Protein AF-A0A7W1S392-F1 (afdb_monomer_lite)

Sequence (76 aa):
MNELVLHVTDEQQARLEQQARLHGFDTPNDYLLSLIEEDEPTKEDLLTGFREGWAAAMTGDTIPASKLREFIESDE

Radius of gyration: 20.41 Å; chains: 1; bounding box: 40×21×50 Å

Foldseek 3Di:
DDDDDDDDDPVVLVVLQVVCVVVPHPDSVVVVVVVVVPDDDDPVNVVVVVVVVVVCVVVVVDDPPVCVVVVVVVVD

Structure (mmCIF, N/CA/C/O backbone):
data_AF-A0A7W1S392-F1
#
_entry.id   AF-A0A7W1S392-F1
#
loop_
_atom_site.group_PDB
_atom_site.id
_atom_site.type_symbol
_atom_site.label_atom_id
_atom_site.label_alt_id
_atom_site.label_comp_id
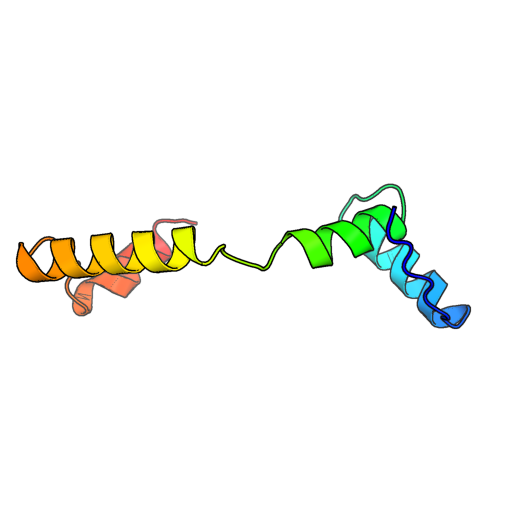_atom_site.label_asym_id
_atom_site.label_entity_id
_atom_site.label_seq_id
_atom_site.pdbx_PDB_ins_code
_atom_site.Cartn_x
_atom_site.Cartn_y
_atom_site.Cartn_z
_atom_site.occupancy
_atom_site.B_iso_or_equiv
_atom_site.auth_seq_id
_atom_site.auth_comp_id
_atom_site.auth_asym_id
_atom_site.auth_atom_id
_atom_site.pdbx_PDB_model_num
ATOM 1 N N . MET A 1 1 ? -10.343 3.162 -23.391 1.00 43.09 1 MET A N 1
ATOM 2 C CA . MET A 1 1 ? -9.007 2.645 -23.039 1.00 43.09 1 MET A CA 1
ATOM 3 C C . MET A 1 1 ? -8.168 3.860 -22.720 1.00 43.09 1 MET A C 1
ATOM 5 O O . MET A 1 1 ? -8.013 4.690 -23.606 1.00 43.09 1 MET A O 1
ATOM 9 N N . ASN A 1 2 ? -7.757 4.020 -21.464 1.00 68.69 2 ASN A N 1
ATOM 10 C CA . ASN A 1 2 ? -6.842 5.088 -21.073 1.00 68.69 2 ASN A CA 1
ATOM 11 C C . ASN A 1 2 ? -5.433 4.504 -21.124 1.00 68.69 2 ASN A C 1
ATOM 13 O O . ASN A 1 2 ? -5.187 3.466 -20.521 1.00 68.69 2 ASN A O 1
ATOM 17 N N . GLU A 1 3 ? -4.552 5.138 -21.884 1.00 79.12 3 GLU A N 1
ATOM 18 C CA . GLU A 1 3 ? -3.158 4.733 -22.043 1.00 79.12 3 GLU A CA 1
ATOM 19 C C . GLU A 1 3 ? -2.281 5.766 -21.332 1.00 79.12 3 GLU A C 1
ATOM 21 O O . GLU A 1 3 ? -2.426 6.968 -21.568 1.00 79.12 3 GLU A O 1
ATOM 26 N N . LEU A 1 4 ? -1.405 5.306 -20.436 1.00 79.19 4 LEU A N 1
ATOM 27 C CA . LEU A 1 4 ? -0.411 6.143 -19.769 1.00 79.19 4 LEU A CA 1
ATOM 28 C C . LEU A 1 4 ? 0.957 5.855 -20.387 1.00 79.19 4 LEU A C 1
ATOM 30 O O . LEU A 1 4 ? 1.483 4.754 -20.252 1.00 79.19 4 LEU A O 1
ATOM 34 N N . VAL A 1 5 ? 1.541 6.855 -21.046 1.00 86.56 5 VAL A N 1
ATOM 35 C CA . VAL A 1 5 ? 2.888 6.757 -21.621 1.00 86.56 5 VAL A CA 1
ATOM 36 C C . VAL A 1 5 ? 3.874 7.454 -20.688 1.00 86.56 5 VAL A C 1
ATOM 38 O O . VAL A 1 5 ? 3.777 8.660 -20.463 1.00 86.56 5 VAL A O 1
ATOM 41 N N . LEU A 1 6 ? 4.830 6.695 -20.151 1.00 84.44 6 LEU A N 1
ATOM 42 C CA . LEU A 1 6 ? 5.909 7.211 -19.310 1.00 84.44 6 LEU A CA 1
ATOM 43 C C . LEU A 1 6 ? 7.203 7.293 -20.120 1.00 84.44 6 LEU A C 1
ATOM 45 O O . LEU A 1 6 ? 7.662 6.302 -20.683 1.00 84.44 6 LEU A O 1
ATOM 49 N N . HIS A 1 7 ? 7.819 8.473 -20.147 1.00 90.56 7 HIS A N 1
ATOM 50 C CA . HIS A 1 7 ? 9.154 8.648 -20.708 1.00 90.56 7 HIS A CA 1
ATOM 51 C C . HIS A 1 7 ? 10.187 8.484 -19.594 1.00 90.56 7 HIS A C 1
ATOM 53 O O . HIS A 1 7 ? 10.293 9.335 -18.712 1.00 90.56 7 HIS A O 1
ATOM 59 N N . VAL A 1 8 ? 10.936 7.387 -19.643 1.00 90.00 8 VAL A N 1
ATOM 60 C CA . VAL A 1 8 ? 11.995 7.055 -18.684 1.00 90.00 8 VAL A CA 1
ATOM 61 C C . VAL A 1 8 ? 13.337 6.938 -19.401 1.00 90.00 8 VAL A C 1
ATOM 63 O O . VAL A 1 8 ? 13.386 6.712 -20.609 1.00 90.00 8 VAL A O 1
ATOM 66 N N . THR A 1 9 ? 14.433 7.120 -18.669 1.00 95.75 9 THR A N 1
ATOM 67 C CA . THR A 1 9 ? 15.784 6.857 -19.182 1.00 95.75 9 THR A CA 1
ATOM 68 C C . THR A 1 9 ? 16.095 5.359 -19.178 1.00 95.75 9 THR A C 1
ATOM 70 O O . THR A 1 9 ? 15.476 4.593 -18.437 1.00 95.75 9 THR A O 1
ATOM 73 N N . ASP A 1 10 ? 17.115 4.943 -19.932 1.00 94.19 10 ASP A N 1
ATOM 74 C CA . ASP A 1 10 ? 17.574 3.544 -19.963 1.00 94.19 10 ASP A CA 1
ATOM 75 C C . ASP A 1 10 ? 17.959 3.023 -18.563 1.00 94.19 10 ASP A C 1
ATOM 77 O O . ASP A 1 10 ? 17.673 1.881 -18.204 1.00 94.19 10 ASP A O 1
ATOM 81 N N . GLU A 1 11 ? 18.564 3.877 -17.730 1.00 94.94 11 GLU A N 1
ATOM 82 C CA . GLU A 1 11 ? 18.914 3.543 -16.343 1.00 94.94 11 GLU A CA 1
ATOM 83 C C . GLU A 1 11 ? 17.665 3.313 -15.478 1.00 94.94 11 GLU A C 1
ATOM 85 O O . GLU A 1 11 ? 17.601 2.365 -14.692 1.00 94.94 11 GLU A O 1
ATOM 90 N N . GLN A 1 12 ? 16.647 4.162 -15.637 1.00 92.50 12 GLN A N 1
ATOM 91 C CA . GLN A 1 12 ? 15.379 4.024 -14.924 1.00 92.50 12 GLN A CA 1
ATOM 92 C C . GLN A 1 12 ? 14.630 2.766 -15.363 1.00 92.50 12 GLN A C 1
ATOM 94 O O . GLN A 1 12 ? 14.095 2.056 -14.512 1.00 92.50 12 GLN A O 1
ATOM 99 N N . GLN A 1 13 ? 14.644 2.452 -16.659 1.00 93.56 13 GLN A N 1
ATOM 100 C CA . GLN A 1 13 ? 14.063 1.222 -17.181 1.00 93.56 13 GLN A CA 1
ATOM 101 C C . GLN A 1 13 ? 14.753 -0.017 -16.594 1.00 93.56 13 GLN A C 1
ATOM 103 O O . GLN A 1 13 ? 14.076 -0.902 -16.071 1.00 93.56 13 GLN A O 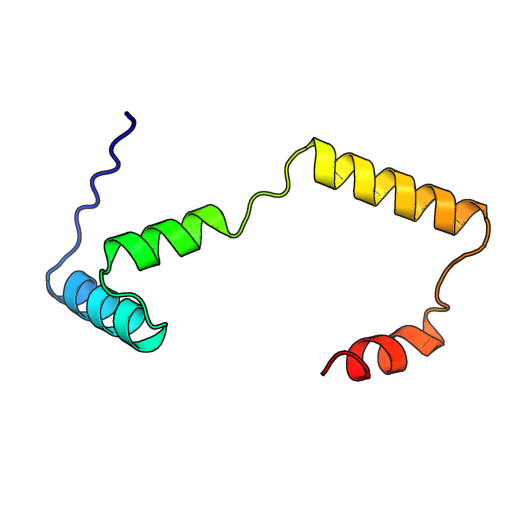1
ATOM 108 N N . ALA A 1 14 ? 16.089 -0.057 -16.590 1.00 93.69 14 ALA A N 1
ATOM 109 C CA . ALA A 1 14 ? 16.842 -1.171 -16.012 1.00 93.69 14 ALA A CA 1
ATOM 110 C C . ALA A 1 14 ? 16.530 -1.365 -14.517 1.00 93.69 14 ALA A C 1
ATOM 112 O O . ALA A 1 14 ? 16.381 -2.494 -14.038 1.00 93.69 14 ALA A O 1
ATOM 113 N N . ARG A 1 15 ? 16.377 -0.260 -13.776 1.00 93.88 15 ARG A N 1
ATOM 114 C CA . ARG A 1 15 ? 15.970 -0.293 -12.369 1.00 93.88 15 ARG A CA 1
ATOM 115 C C . ARG A 1 15 ? 14.546 -0.830 -12.198 1.00 93.88 15 ARG A C 1
ATOM 117 O O . ARG A 1 15 ? 14.330 -1.645 -11.306 1.00 93.88 15 ARG A O 1
ATOM 124 N N . LEU A 1 16 ? 13.594 -0.426 -13.038 1.00 93.75 16 LEU A N 1
ATOM 125 C CA . LEU A 1 16 ? 12.215 -0.934 -13.006 1.00 93.75 16 LEU A CA 1
ATOM 126 C C . LEU A 1 16 ? 12.152 -2.435 -13.306 1.00 93.75 16 LEU A C 1
ATOM 128 O O . LEU A 1 16 ? 11.501 -3.175 -12.577 1.00 93.75 16 LEU A O 1
ATOM 132 N N . GLU A 1 17 ? 12.892 -2.907 -14.307 1.00 94.62 17 GLU A N 1
ATOM 133 C CA . GLU A 1 17 ? 13.005 -4.336 -14.629 1.00 94.62 17 GLU A CA 1
ATOM 134 C C . GLU A 1 17 ? 13.638 -5.156 -13.502 1.00 94.62 17 GLU A C 1
ATOM 136 O O . GLU A 1 17 ? 13.316 -6.331 -13.314 1.00 94.62 17 GLU A O 1
ATOM 141 N N . GLN A 1 18 ? 14.575 -4.570 -12.757 1.00 95.00 18 GLN A N 1
ATOM 142 C CA . GLN A 1 18 ? 15.146 -5.220 -11.584 1.00 95.00 18 GLN A CA 1
ATOM 143 C C . GLN A 1 18 ? 14.118 -5.317 -10.453 1.00 95.00 18 GLN A C 1
ATOM 145 O O . GLN A 1 18 ? 13.982 -6.379 -9.852 1.00 95.00 18 GLN A O 1
ATOM 150 N N . GLN A 1 19 ? 13.400 -4.228 -10.170 1.00 92.88 19 GLN A N 1
ATOM 151 C CA . GLN A 1 19 ? 12.384 -4.191 -9.117 1.00 92.88 19 GLN A CA 1
ATOM 152 C C . GLN A 1 19 ? 11.226 -5.147 -9.428 1.00 92.88 19 GLN A C 1
ATOM 154 O O . GLN A 1 19 ? 10.893 -5.970 -8.584 1.00 92.88 19 GLN A O 1
ATOM 159 N N . ALA A 1 20 ? 10.708 -5.147 -10.658 1.00 94.31 20 ALA A N 1
ATOM 160 C CA . ALA A 1 20 ? 9.665 -6.079 -11.083 1.00 94.31 20 ALA A CA 1
ATOM 161 C C . ALA A 1 20 ? 10.060 -7.540 -10.813 1.00 94.31 20 ALA A C 1
ATOM 163 O O . ALA A 1 20 ? 9.326 -8.272 -10.156 1.00 94.31 20 ALA A O 1
ATOM 164 N N . ARG A 1 21 ? 11.282 -7.933 -11.199 1.00 93.00 21 ARG A N 1
ATOM 165 C CA . ARG A 1 21 ? 11.803 -9.285 -10.943 1.00 93.00 21 ARG A CA 1
ATOM 166 C C . ARG A 1 21 ? 11.977 -9.603 -9.460 1.00 93.00 21 ARG A C 1
ATOM 168 O O . ARG A 1 21 ? 11.697 -10.726 -9.056 1.00 93.00 21 ARG A O 1
ATOM 175 N N . LEU A 1 22 ? 12.442 -8.646 -8.655 1.00 93.50 22 LEU A N 1
ATOM 176 C CA . LEU A 1 22 ? 12.585 -8.830 -7.204 1.00 93.50 22 LEU A CA 1
ATOM 177 C C . LEU A 1 22 ? 11.236 -9.073 -6.521 1.00 93.50 22 LEU A C 1
ATOM 179 O O . LEU A 1 22 ? 11.168 -9.864 -5.585 1.00 93.50 22 LEU A O 1
ATOM 183 N N . HIS A 1 23 ? 10.184 -8.427 -7.014 1.00 88.00 23 HIS A N 1
ATOM 184 C CA . HIS A 1 23 ? 8.823 -8.574 -6.510 1.00 88.00 23 HIS A CA 1
ATOM 185 C C . HIS A 1 23 ? 8.031 -9.701 -7.204 1.00 88.00 23 HIS A C 1
ATOM 187 O O . HIS A 1 23 ? 6.865 -9.909 -6.886 1.00 88.00 23 HIS A O 1
ATOM 193 N N . GLY A 1 24 ? 8.660 -10.465 -8.108 1.00 92.12 24 GLY A N 1
ATOM 194 C CA . GLY A 1 24 ? 8.057 -11.639 -8.749 1.00 92.12 24 GLY A CA 1
ATOM 195 C C . GLY A 1 24 ? 7.155 -11.345 -9.951 1.00 92.12 24 GLY A C 1
ATOM 196 O O . GLY A 1 24 ? 6.417 -12.230 -10.372 1.00 92.12 24 GLY A O 1
ATOM 197 N N . PHE A 1 25 ? 7.213 -10.138 -10.512 1.00 93.06 25 PHE A N 1
ATOM 198 C CA . PHE A 1 25 ? 6.467 -9.761 -11.711 1.00 93.06 25 PHE A CA 1
ATOM 199 C C . PHE A 1 25 ? 7.237 -10.102 -12.991 1.00 93.06 25 PHE A C 1
ATOM 201 O O . PHE A 1 25 ? 8.453 -9.902 -13.080 1.00 93.06 25 PHE A O 1
ATOM 208 N N . ASP A 1 26 ? 6.505 -10.561 -14.008 1.00 88.00 26 ASP A N 1
ATOM 209 C CA . ASP A 1 26 ? 7.059 -10.933 -15.314 1.00 88.00 26 ASP A CA 1
ATOM 210 C C . ASP A 1 26 ? 7.450 -9.713 -16.156 1.00 88.00 26 ASP A C 1
ATOM 212 O O . ASP A 1 26 ? 8.407 -9.768 -16.935 1.00 88.00 26 ASP A O 1
ATOM 216 N N . THR A 1 27 ? 6.734 -8.594 -15.995 1.00 91.81 27 THR A N 1
ATOM 217 C CA . THR A 1 27 ? 7.011 -7.357 -16.727 1.00 91.81 27 THR A CA 1
ATOM 218 C C . THR A 1 27 ? 7.066 -6.130 -15.810 1.00 91.81 27 THR A C 1
ATOM 220 O O . THR A 1 27 ? 6.368 -6.070 -14.795 1.00 91.81 27 THR A O 1
ATOM 223 N N . PRO A 1 28 ? 7.851 -5.093 -16.175 1.00 90.69 28 PRO A N 1
ATOM 224 C CA . PRO A 1 28 ? 7.825 -3.807 -15.479 1.00 90.69 28 PRO A CA 1
ATOM 225 C C . PRO A 1 28 ? 6.446 -3.153 -15.474 1.00 90.69 28 PRO A C 1
ATOM 227 O O . PRO A 1 28 ? 6.135 -2.408 -14.554 1.00 90.69 28 PRO A O 1
ATOM 230 N N . ASN A 1 29 ? 5.631 -3.411 -16.499 1.00 89.62 29 ASN A N 1
ATOM 231 C CA . ASN A 1 29 ? 4.298 -2.840 -16.610 1.00 89.62 29 ASN A CA 1
ATOM 232 C C . ASN A 1 29 ? 3.340 -3.437 -15.573 1.00 89.62 29 ASN A C 1
ATOM 234 O O . ASN A 1 29 ? 2.617 -2.686 -14.931 1.00 89.62 29 ASN A O 1
ATOM 238 N N . ASP A 1 30 ? 3.381 -4.754 -15.363 1.00 87.88 30 ASP A N 1
ATOM 239 C CA . ASP A 1 30 ? 2.545 -5.417 -14.350 1.00 87.88 30 ASP A CA 1
ATOM 240 C C . ASP A 1 30 ? 2.921 -4.953 -12.940 1.00 87.88 30 ASP A C 1
ATOM 242 O O . ASP A 1 30 ? 2.050 -4.663 -12.127 1.00 87.88 30 ASP A O 1
ATOM 246 N N . TYR A 1 31 ? 4.222 -4.783 -12.691 1.00 89.12 31 TYR A N 1
ATOM 247 C CA . TYR A 1 31 ? 4.721 -4.187 -11.454 1.00 89.12 31 TYR A CA 1
ATOM 248 C C . TYR A 1 31 ? 4.265 -2.729 -11.277 1.00 89.12 31 TYR A C 1
ATOM 250 O O . TYR A 1 31 ? 3.857 -2.323 -10.197 1.00 89.12 31 TYR A O 1
ATOM 258 N N . LEU A 1 32 ? 4.312 -1.910 -12.330 1.00 87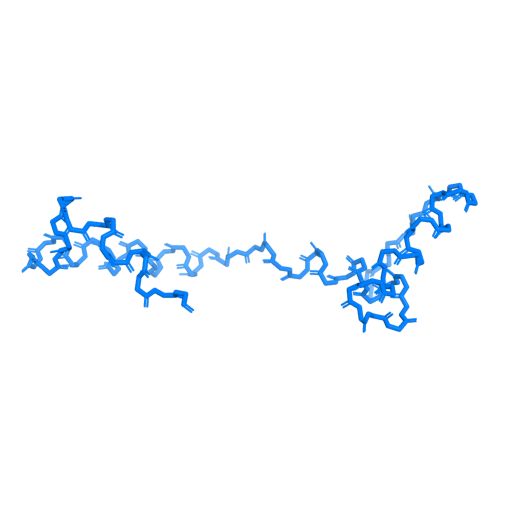.69 32 LEU A N 1
ATOM 259 C CA . LEU A 1 32 ? 3.853 -0.521 -12.247 1.00 87.69 32 LEU A CA 1
ATOM 260 C C . LEU A 1 32 ? 2.338 -0.417 -12.042 1.00 87.69 32 LEU A C 1
ATOM 262 O O . LEU A 1 32 ? 1.893 0.485 -11.339 1.00 87.69 32 LEU A O 1
ATOM 266 N N . LEU A 1 33 ? 1.555 -1.322 -12.632 1.00 85.75 33 LEU A N 1
ATOM 2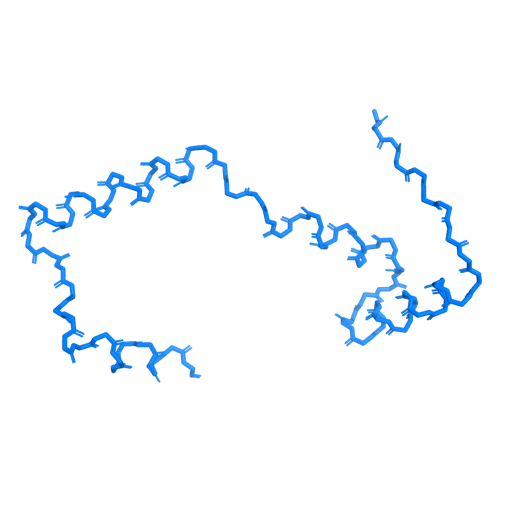67 C CA . LEU A 1 33 ? 0.110 -1.381 -12.429 1.00 85.75 33 LEU A CA 1
ATOM 268 C C . LEU A 1 33 ? -0.244 -1.833 -11.012 1.00 85.75 33 LEU A C 1
ATOM 270 O O . LEU A 1 33 ? -1.114 -1.219 -10.403 1.00 85.75 33 LEU A O 1
ATOM 274 N N . SER A 1 34 ? 0.466 -2.815 -10.448 1.00 82.50 34 SER A N 1
ATOM 275 C CA . SER A 1 34 ? 0.210 -3.252 -9.071 1.00 82.50 34 SER A CA 1
ATOM 276 C C . SER A 1 34 ? 0.426 -2.123 -8.060 1.00 82.50 34 SER A C 1
ATOM 278 O O . SER A 1 34 ? -0.348 -1.984 -7.122 1.00 82.50 34 SER A O 1
ATOM 280 N N . LEU A 1 35 ? 1.417 -1.253 -8.290 1.00 80.88 35 LEU A N 1
ATOM 281 C CA . LEU A 1 35 ? 1.656 -0.070 -7.452 1.00 80.88 35 LEU A CA 1
ATOM 282 C C . LEU A 1 35 ? 0.539 0.985 -7.535 1.00 80.88 35 LEU A C 1
ATOM 284 O O . LEU A 1 35 ? 0.465 1.858 -6.676 1.00 80.88 35 LEU A O 1
ATOM 288 N N . ILE A 1 36 ? -0.285 0.953 -8.584 1.00 75.00 36 ILE A N 1
ATOM 289 C CA . ILE A 1 36 ? -1.413 1.874 -8.776 1.00 75.00 36 ILE A CA 1
ATOM 290 C C . ILE A 1 36 ? -2.710 1.249 -8.243 1.00 75.00 36 ILE A C 1
ATOM 292 O O . ILE A 1 36 ? -3.574 1.966 -7.744 1.00 75.00 36 ILE A O 1
ATOM 296 N N . GLU A 1 37 ? -2.851 -0.074 -8.339 1.00 65.31 37 GLU A N 1
ATOM 297 C CA . GLU A 1 37 ? -4.029 -0.818 -7.877 1.00 65.31 37 GLU A CA 1
ATOM 298 C C . GLU A 1 37 ? -4.077 -1.015 -6.352 1.00 65.31 37 GLU A C 1
ATOM 300 O O . GLU A 1 37 ? -5.148 -1.291 -5.815 1.00 65.31 37 GLU A O 1
ATOM 305 N N . GLU A 1 38 ? -2.960 -0.843 -5.640 1.00 56.56 38 GLU A N 1
ATOM 306 C CA . GLU A 1 38 ? -2.884 -1.099 -4.195 1.00 56.56 38 GLU A CA 1
ATOM 307 C C . GLU A 1 38 ? -3.510 -0.022 -3.285 1.00 56.56 38 GLU A C 1
ATOM 309 O O . GLU A 1 38 ? -3.697 -0.316 -2.107 1.00 56.56 38 GLU A O 1
ATOM 314 N N . ASP A 1 39 ? -3.860 1.188 -3.753 1.00 59.44 39 ASP A N 1
ATOM 315 C CA . ASP A 1 39 ? -4.003 2.303 -2.793 1.00 59.44 39 ASP A CA 1
ATOM 316 C C . ASP A 1 39 ? -5.084 3.364 -3.075 1.00 59.44 39 ASP A C 1
ATOM 318 O O . ASP A 1 39 ? -4.842 4.562 -2.930 1.00 59.44 39 ASP A O 1
ATOM 322 N N . GLU A 1 40 ? -6.320 2.961 -3.391 1.00 58.97 40 GLU A N 1
ATOM 323 C CA . GLU A 1 40 ? -7.469 3.834 -3.095 1.00 58.97 40 GLU A CA 1
ATOM 324 C C . GLU A 1 40 ? -8.619 3.055 -2.439 1.00 58.97 40 GLU A C 1
ATOM 326 O O . GLU A 1 40 ? -9.410 2.416 -3.141 1.00 58.97 40 GLU A O 1
ATOM 331 N N . PRO A 1 41 ? -8.776 3.125 -1.097 1.00 66.62 41 PRO A N 1
ATOM 332 C CA . PRO A 1 41 ? -10.023 2.700 -0.479 1.00 66.62 41 PRO A CA 1
ATOM 333 C C . PRO A 1 41 ? -11.152 3.522 -1.093 1.00 66.62 41 PRO A C 1
ATOM 335 O O . PRO A 1 41 ? -11.089 4.758 -1.151 1.00 66.62 41 PRO A O 1
ATOM 338 N N . THR A 1 42 ? -12.202 2.853 -1.564 1.00 74.62 42 THR A N 1
ATOM 339 C CA . THR A 1 42 ? -13.317 3.582 -2.151 1.00 74.62 42 THR A CA 1
ATOM 340 C C . THR A 1 42 ? -13.965 4.455 -1.076 1.00 74.62 42 THR A C 1
ATOM 342 O O . THR A 1 42 ? -13.899 4.194 0.130 1.00 74.62 42 THR A O 1
ATOM 345 N N . LYS A 1 43 ? -14.649 5.521 -1.497 1.00 71.75 43 LYS A N 1
ATOM 346 C CA . LYS A 1 43 ? -15.417 6.366 -0.570 1.00 71.75 43 LYS A CA 1
ATOM 347 C C . LYS A 1 43 ? -16.407 5.546 0.268 1.00 71.75 43 LYS A C 1
ATOM 349 O O . LYS A 1 43 ? -16.717 5.923 1.396 1.00 71.75 43 LYS A O 1
ATOM 354 N N . GLU A 1 44 ? -16.925 4.462 -0.294 1.00 78.00 44 GLU A N 1
ATOM 355 C CA . GLU A 1 44 ? -17.839 3.558 0.389 1.00 78.00 44 GLU A CA 1
ATOM 356 C C . GLU A 1 44 ? -17.124 2.720 1.456 1.00 78.00 44 GLU A C 1
ATOM 358 O O . GLU A 1 44 ? -17.641 2.618 2.569 1.00 78.00 44 GLU A O 1
ATOM 363 N N . ASP A 1 45 ? -15.906 2.249 1.185 1.00 80.88 45 ASP A N 1
ATOM 364 C CA . ASP A 1 45 ? -15.075 1.517 2.153 1.00 80.88 45 ASP A CA 1
ATOM 365 C C . ASP A 1 45 ? -14.720 2.393 3.361 1.00 80.88 45 ASP A C 1
ATOM 367 O O . ASP A 1 45 ? -14.894 1.988 4.511 1.00 80.88 45 ASP A O 1
ATOM 371 N N . LEU A 1 46 ? -14.329 3.649 3.117 1.00 80.12 46 LEU A N 1
ATOM 372 C CA . LEU A 1 46 ? -14.020 4.612 4.181 1.00 80.12 46 LEU A CA 1
ATOM 373 C C . LEU A 1 46 ? -15.240 4.927 5.057 1.00 80.12 46 LEU A C 1
ATOM 375 O O . LEU A 1 46 ? -15.140 5.016 6.283 1.00 80.12 46 LEU A O 1
ATOM 379 N N . LEU A 1 47 ? -16.410 5.108 4.437 1.00 86.00 47 LEU A N 1
ATOM 380 C CA . LEU A 1 47 ? -17.653 5.377 5.162 1.00 86.00 47 LEU A CA 1
ATOM 381 C C . LEU A 1 47 ? -18.126 4.159 5.955 1.00 86.00 47 LEU A C 1
ATOM 383 O O . LEU A 1 47 ? -18.702 4.324 7.033 1.00 86.00 47 LEU A O 1
ATOM 387 N N . THR A 1 48 ? -17.893 2.962 5.429 1.00 86.75 48 THR A N 1
ATOM 388 C CA . THR A 1 48 ? -18.228 1.703 6.093 1.00 86.75 48 THR A CA 1
ATOM 389 C C . THR A 1 48 ? -17.344 1.504 7.318 1.00 86.75 48 THR A C 1
ATOM 391 O O . THR A 1 48 ? -17.882 1.426 8.423 1.00 86.75 48 THR A O 1
ATOM 394 N N . GLY A 1 49 ? -16.018 1.604 7.170 1.00 84.88 49 GLY A N 1
ATOM 395 C CA . GLY A 1 49 ? -15.088 1.497 8.299 1.00 84.88 49 GLY A CA 1
ATOM 396 C C . GLY A 1 49 ? -15.346 2.544 9.390 1.00 84.88 49 GLY A C 1
ATOM 397 O O . GLY A 1 49 ? -15.303 2.238 10.582 1.00 84.88 49 GLY A O 1
ATOM 398 N N . PHE A 1 50 ? -15.719 3.774 9.012 1.00 86.12 50 PHE A N 1
ATOM 399 C CA . PHE A 1 50 ? -16.113 4.797 9.986 1.00 86.12 50 PHE A CA 1
ATOM 400 C C . PHE A 1 50 ? -17.389 4.426 10.756 1.00 86.12 50 PHE A C 1
ATOM 402 O O . PHE A 1 50 ? -17.442 4.584 11.977 1.00 86.12 50 PHE A O 1
ATOM 409 N N . ARG A 1 51 ? -18.435 3.950 10.066 1.00 90.00 51 ARG A N 1
ATOM 410 C CA . ARG A 1 51 ? -19.705 3.568 10.708 1.00 90.00 51 ARG A CA 1
ATOM 411 C C . ARG A 1 51 ? -19.517 2.406 11.673 1.00 90.00 51 ARG A C 1
ATOM 413 O O . ARG A 1 51 ? -20.092 2.433 12.758 1.00 90.00 51 ARG A O 1
ATOM 420 N N . GLU A 1 52 ? -18.714 1.425 11.285 1.00 88.94 52 GLU A N 1
ATOM 421 C CA . GLU A 1 52 ? -18.389 0.261 12.106 1.00 88.94 52 GLU A CA 1
ATOM 422 C C . GLU A 1 52 ? -17.606 0.669 13.354 1.00 88.94 52 GLU A C 1
ATOM 424 O O . GLU A 1 52 ? -18.035 0.368 14.468 1.00 88.94 52 GLU A O 1
ATOM 429 N N . GLY A 1 53 ? -16.541 1.463 13.194 1.00 84.69 53 GLY A N 1
ATOM 430 C CA . GLY A 1 53 ? -15.772 1.987 14.324 1.00 84.69 53 GLY A CA 1
ATOM 431 C C . GLY A 1 53 ? -16.613 2.854 15.269 1.00 84.69 53 GLY A C 1
ATOM 432 O O . GLY A 1 53 ? -16.486 2.759 16.491 1.00 84.69 53 GLY A O 1
ATOM 433 N N . TRP A 1 54 ? -17.530 3.662 14.727 1.00 87.94 54 TRP A N 1
ATOM 434 C CA . TRP A 1 54 ? -18.451 4.472 15.527 1.00 87.94 54 TRP A CA 1
ATOM 435 C C . TRP A 1 54 ? -19.454 3.615 16.311 1.00 87.94 54 TRP A C 1
ATOM 437 O O . TRP A 1 54 ? -19.696 3.862 17.493 1.00 87.94 54 TRP A O 1
ATOM 447 N N . ALA A 1 55 ? -20.036 2.594 15.680 1.00 89.44 55 ALA A N 1
ATOM 448 C CA . ALA A 1 55 ? -20.962 1.677 16.340 1.00 89.44 55 ALA A CA 1
ATOM 449 C C . ALA A 1 55 ? -20.272 0.870 17.454 1.00 89.44 55 ALA A C 1
ATOM 451 O O . ALA A 1 55 ? -20.828 0.729 18.546 1.00 89.44 55 ALA A O 1
ATOM 452 N N . ALA A 1 56 ? -19.044 0.412 17.210 1.00 87.12 56 ALA A N 1
ATOM 453 C CA . ALA A 1 56 ? -18.205 -0.279 18.184 1.00 87.12 56 ALA A CA 1
ATOM 454 C C . ALA A 1 56 ? -17.901 0.614 19.405 1.00 87.12 56 ALA A C 1
ATOM 456 O O . ALA A 1 56 ? -18.126 0.221 20.551 1.00 87.12 56 ALA A O 1
ATOM 457 N N . ALA A 1 57 ? -17.529 1.878 19.170 1.00 84.75 57 ALA A N 1
ATOM 458 C CA . ALA A 1 57 ? -17.317 2.862 20.234 1.00 84.75 57 ALA A CA 1
ATOM 459 C C . ALA A 1 57 ? -18.574 3.109 21.084 1.00 84.75 57 ALA A C 1
ATOM 461 O O . ALA A 1 57 ? -18.497 3.176 22.311 1.00 84.75 57 ALA A O 1
ATOM 462 N N . MET A 1 58 ? -19.741 3.211 20.445 1.00 88.12 58 MET A N 1
ATOM 463 C CA . MET A 1 58 ? -21.014 3.457 21.132 1.00 88.12 58 MET A CA 1
ATOM 464 C C . MET A 1 58 ? -21.518 2.256 21.938 1.00 88.12 58 MET A C 1
ATOM 466 O O . MET A 1 58 ? -22.234 2.437 22.922 1.00 88.12 58 MET A O 1
ATOM 470 N N . THR A 1 59 ? -21.172 1.037 21.526 1.00 89.75 59 THR A N 1
ATOM 471 C CA . THR A 1 59 ? -21.584 -0.209 22.194 1.00 89.75 59 THR A CA 1
ATOM 472 C C . THR A 1 59 ? -20.572 -0.697 23.232 1.00 89.75 59 THR A C 1
ATOM 474 O O . THR A 1 59 ? -20.858 -1.640 23.967 1.00 89.75 59 THR A O 1
ATOM 477 N N . GLY A 1 60 ? -19.421 -0.026 23.343 1.00 81.75 60 GLY A N 1
ATOM 478 C CA . GLY A 1 60 ? -18.336 -0.412 24.244 1.00 81.75 60 GLY A CA 1
ATOM 479 C C . GLY A 1 60 ? -17.506 -1.592 23.734 1.00 81.75 60 GLY A C 1
ATOM 480 O O . GLY A 1 60 ? -16.623 -2.055 24.456 1.00 81.75 60 GLY A O 1
ATOM 481 N N . ASP A 1 61 ? -17.751 -2.048 22.505 1.00 83.25 61 ASP A N 1
ATOM 482 C CA . ASP A 1 61 ? -16.998 -3.101 21.825 1.00 83.25 61 ASP A CA 1
ATOM 483 C C . ASP A 1 61 ? -15.686 -2.532 21.267 1.00 83.25 61 ASP A C 1
ATOM 485 O O . ASP A 1 61 ? -15.487 -2.367 20.068 1.00 83.25 61 ASP A O 1
ATOM 489 N N . THR A 1 62 ? -14.808 -2.103 22.173 1.00 82.56 62 THR A N 1
ATOM 490 C CA . THR A 1 62 ? -13.543 -1.442 21.833 1.00 82.56 62 THR A CA 1
ATOM 491 C C . THR A 1 62 ? -12.377 -2.091 22.548 1.00 82.56 62 THR A C 1
ATOM 493 O O . THR A 1 62 ? -12.496 -2.567 23.679 1.00 82.56 62 THR A O 1
ATOM 496 N N . ILE A 1 63 ? -11.216 -2.074 21.898 1.00 79.50 63 ILE A N 1
ATOM 497 C CA . ILE A 1 63 ? -9.977 -2.562 22.494 1.00 79.50 63 ILE A CA 1
ATOM 498 C C . ILE A 1 63 ? -9.401 -1.453 23.387 1.00 79.50 63 ILE A C 1
ATOM 500 O O . ILE A 1 63 ? -9.139 -0.349 22.901 1.00 79.50 63 ILE A O 1
ATOM 504 N N . PRO A 1 64 ? -9.170 -1.710 24.689 1.00 81.75 64 PRO A N 1
ATOM 505 C CA . PRO A 1 64 ? -8.505 -0.751 25.557 1.00 81.75 64 PRO A CA 1
ATOM 506 C C . PRO A 1 64 ? -7.113 -0.416 25.027 1.00 81.75 64 PRO A C 1
ATOM 508 O O . PRO A 1 64 ? -6.351 -1.314 24.670 1.00 81.75 64 PRO A O 1
ATOM 511 N N . ALA A 1 65 ? -6.743 0.865 25.065 1.00 81.19 65 ALA A N 1
ATOM 512 C CA . ALA A 1 65 ? -5.460 1.334 24.539 1.00 81.19 65 ALA A CA 1
ATOM 513 C C . ALA A 1 65 ? -4.245 0.593 25.133 1.00 81.19 65 ALA A C 1
ATOM 515 O O . ALA A 1 65 ?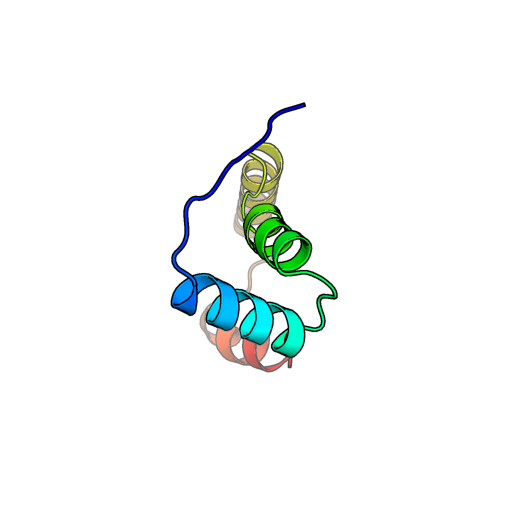 -3.250 0.374 24.448 1.00 81.19 65 ALA A O 1
ATOM 516 N N . SER A 1 66 ? -4.341 0.149 26.390 1.00 84.06 66 SER A N 1
ATOM 517 C CA . SER A 1 66 ? -3.296 -0.625 27.069 1.00 84.06 66 SER A CA 1
ATOM 518 C C . SER A 1 66 ? -3.031 -2.006 26.459 1.00 84.06 66 SER A C 1
ATOM 520 O O . SER A 1 66 ? -1.967 -2.562 26.709 1.00 84.06 66 SER A O 1
ATOM 522 N N . LYS A 1 67 ? -3.965 -2.549 25.670 1.00 81.06 67 LYS A N 1
ATOM 523 C CA . LYS A 1 67 ? -3.878 -3.876 25.041 1.00 81.06 67 LYS A CA 1
ATOM 524 C C . LYS A 1 67 ? -3.535 -3.836 23.551 1.00 81.06 67 LYS A C 1
ATOM 526 O O . LYS A 1 67 ? -3.379 -4.885 22.938 1.00 81.06 67 LYS A O 1
ATOM 531 N N . LEU A 1 68 ? -3.393 -2.646 22.962 1.00 81.25 68 LEU A N 1
ATOM 532 C CA . LEU A 1 68 ? -3.132 -2.499 21.524 1.00 81.25 68 LEU A CA 1
ATOM 533 C C . LEU A 1 68 ? -1.807 -3.140 21.098 1.00 81.25 68 LEU A C 1
ATOM 535 O O . LEU A 1 68 ? -1.729 -3.717 20.022 1.00 81.25 68 LEU A O 1
ATOM 539 N N . ARG A 1 69 ? -0.779 -3.078 21.953 1.00 78.69 69 ARG A N 1
ATOM 540 C CA . ARG A 1 69 ? 0.534 -3.663 21.658 1.00 78.69 69 ARG A CA 1
ATOM 541 C C . ARG A 1 69 ? 0.479 -5.186 21.519 1.00 78.69 69 ARG A C 1
ATOM 543 O O . ARG A 1 69 ? 1.025 -5.720 20.567 1.00 78.69 69 ARG A O 1
ATOM 550 N N . GLU A 1 70 ? -0.220 -5.856 22.433 1.00 80.31 70 GLU A N 1
ATOM 551 C CA . GLU A 1 70 ? -0.400 -7.315 22.412 1.00 80.31 70 GLU A CA 1
ATOM 552 C C . GLU A 1 70 ? -1.199 -7.764 21.180 1.00 80.31 70 GLU A C 1
ATOM 554 O O . GLU A 1 70 ? -0.949 -8.833 20.635 1.00 80.31 70 GLU A O 1
ATOM 559 N N . PHE A 1 71 ? -2.141 -6.934 20.726 1.00 72.44 71 PHE A N 1
ATOM 560 C CA . PHE A 1 71 ? -2.968 -7.220 19.557 1.00 72.44 71 PHE A CA 1
ATOM 561 C C . PHE A 1 71 ? -2.182 -7.119 18.241 1.00 72.44 71 PHE A C 1
ATOM 563 O O . PHE A 1 71 ? -2.323 -7.981 17.386 1.00 72.44 71 PHE A O 1
ATOM 570 N N . ILE A 1 72 ? -1.320 -6.106 18.102 1.00 76.94 72 ILE A N 1
ATOM 571 C CA . ILE A 1 72 ? -0.497 -5.896 16.897 1.00 76.94 72 ILE A CA 1
ATOM 572 C C . ILE A 1 72 ? 0.608 -6.957 16.779 1.00 76.94 72 ILE A C 1
ATOM 574 O O . ILE A 1 72 ? 0.908 -7.405 15.682 1.00 76.94 72 ILE A O 1
ATOM 578 N N . GLU A 1 73 ? 1.195 -7.383 17.901 1.00 69.75 73 GLU A N 1
ATOM 579 C CA . GLU A 1 73 ? 2.243 -8.418 17.928 1.00 69.75 73 GLU A CA 1
ATOM 580 C C . GLU A 1 73 ? 1.687 -9.852 17.742 1.00 69.75 73 GLU A C 1
ATOM 582 O O . GLU A 1 73 ? 2.467 -10.788 17.604 1.00 69.75 73 GLU A O 1
ATOM 587 N N . SER A 1 74 ? 0.360 -10.046 17.750 1.00 58.72 74 SER A N 1
ATOM 588 C CA . SER A 1 74 ? -0.282 -11.365 17.575 1.00 58.72 74 SER A CA 1
ATOM 589 C C . SER A 1 74 ? -0.650 -11.702 16.119 1.00 58.72 74 SER A C 1
ATOM 591 O O . SER A 1 74 ? -1.143 -12.803 15.879 1.00 58.72 74 SER A O 1
ATOM 593 N N . ASP A 1 75 ? -0.447 -10.770 15.182 1.00 52.41 75 ASP A N 1
AT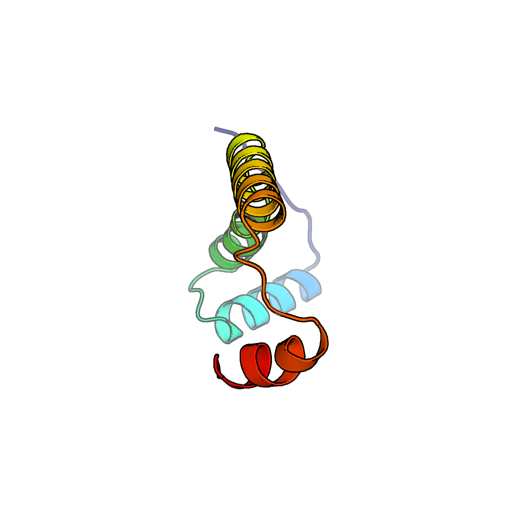OM 594 C CA . ASP A 1 75 ? -0.801 -10.884 13.751 1.00 52.41 75 ASP A CA 1
ATOM 595 C C . ASP A 1 75 ? 0.430 -11.142 12.837 1.00 52.41 75 ASP A C 1
ATOM 597 O O . ASP A 1 75 ? 0.309 -11.101 11.612 1.00 52.41 75 ASP A O 1
ATOM 601 N N . GLU A 1 76 ? 1.605 -11.428 13.425 1.00 45.00 76 GLU A N 1
ATOM 602 C CA . GLU A 1 76 ? 2.806 -11.997 12.764 1.00 45.00 76 GLU A CA 1
ATOM 603 C C . GLU A 1 76 ? 2.947 -13.503 13.050 1.00 45.00 76 GLU A C 1
ATOM 605 O O . GLU A 1 76 ? 3.334 -14.247 12.115 1.00 45.00 76 GLU A O 1
#

pLDDT: mean 82.33, std 11.73, range [43.09, 95.75]

Secondary structure (DSSP, 8-state):
---------HHHHHHHHHHHHHTT-SSHHHHHHHHHHTS---HHHHHHHHHHHHHHHHHT----GGGHHHHHTT--